Protein AF-A0A7W1RUR3-F1 (afdb_monomer)

Foldseek 3Di:
DFKAQAAPDDPVNQVVLLVLLQVVLVVPVVLVVFKDWDGWDQDNVRSIIGTDMDGPDQVSVVVSCVSSVGHGPDGDDDDDDDDD

Secondary structure (DSSP, 8-state):
-EEEE-TT--HHHHHHHH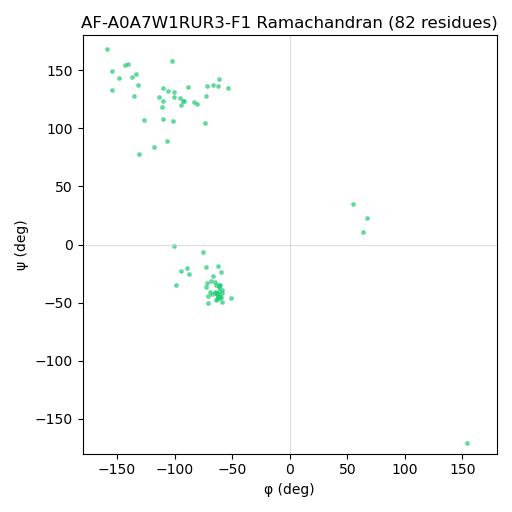HHHHHHHHHSTTHHHHEEEEEEEEEGGGTEEEEEEEESSHHHHHHHHHHTT---SEE---------

pLDDT: mean 88.52, std 9.55, range [59.16, 97.31]

Mean predicted aligned error: 3.96 Å

Radius of gyration: 12.41 Å; Cα contacts (8 Å, |Δi|>4): 138; chains: 1; bounding box: 35×35×26 Å

Sequence (84 aa):
MAECFWPGVTFPQVAAAGESVRQSARASSSEGRLARYIGSILIPTDEIALCLFEATSIEIASEVNQRAGIPSERILEVVRLDPR

Solvent-accessible surface area (backbone atoms only — not comparable to full-atom values): 4869 Å² total; per-residue (Å²): 54,34,41,15,80,40,78,89,66,46,72,68,56,55,53,49,44,54,49,45,35,47,50,55,24,58,76,37,70,70,47,40,75,39,32,42,72,74,51,72,50,77,40,76,94,77,23,33,35,41,40,37,52,52,47,83,44,71,66,53,45,47,52,51,37,57,75,44,68,52,70,57,85,44,76,44,92,80,83,88,82,78,88,129

Nearest PDB structures (foldseek):
  4oi3-assembly1_B  TM=8.515E-01  e=4.159E-04  Streptomyces coelicolor A3(2)
  8gkq-assembly1_A  TM=5.362E-01  e=6.996E-01  Aspergillus fumigatus Af293
  1x8d-assembly2_D  TM=4.753E-01  e=1.939E-01  Escherichia coli
  6fu9-assembly1_A  TM=3.620E-01  e=4.049E+00  Oryza sativa Japonica Group
  3dtz-assembly1_C  TM=3.144E-01  e=3.307E+00  Thermoplasma acidophilum

Structure (mmCIF, N/CA/C/O backbone):
data_AF-A0A7W1RUR3-F1
#
_entry.id   AF-A0A7W1RUR3-F1
#
loop_
_atom_site.group_PDB
_atom_site.id
_atom_site.type_symbol
_atom_site.label_atom_id
_atom_site.label_alt_id
_atom_site.label_comp_id
_atom_site.label_asym_id
_atom_site.label_entity_id
_atom_site.label_seq_id
_atom_site.pdbx_PDB_ins_code
_atom_site.Cartn_x
_atom_site.Cartn_y
_atom_site.Cartn_z
_atom_site.occupancy
_atom_site.B_iso_or_equiv
_atom_site.auth_seq_id
_atom_site.auth_comp_id
_atom_site.auth_asym_id
_atom_site.auth_atom_id
_atom_site.pdbx_PDB_model_num
ATOM 1 N N . MET A 1 1 ? -0.218 5.533 6.250 1.00 95.19 1 MET A N 1
ATOM 2 C CA . MET A 1 1 ? 0.558 4.975 5.122 1.00 95.19 1 MET A CA 1
ATOM 3 C C . MET A 1 1 ? 0.990 3.570 5.485 1.00 95.19 1 MET A C 1
ATOM 5 O O . MET A 1 1 ? 1.442 3.384 6.606 1.00 95.19 1 MET A O 1
ATOM 9 N N . ALA A 1 2 ? 0.838 2.613 4.575 1.00 95.88 2 ALA A N 1
ATOM 10 C CA . ALA A 1 2 ? 1.431 1.287 4.712 1.00 95.88 2 ALA A CA 1
ATOM 11 C C . ALA A 1 2 ? 2.766 1.254 3.964 1.00 95.88 2 ALA A C 1
ATOM 13 O O . ALA A 1 2 ? 2.820 1.621 2.789 1.00 95.88 2 ALA A O 1
ATOM 14 N N . GLU A 1 3 ? 3.827 0.853 4.653 1.00 97.31 3 GLU A N 1
ATOM 15 C CA . GLU A 1 3 ? 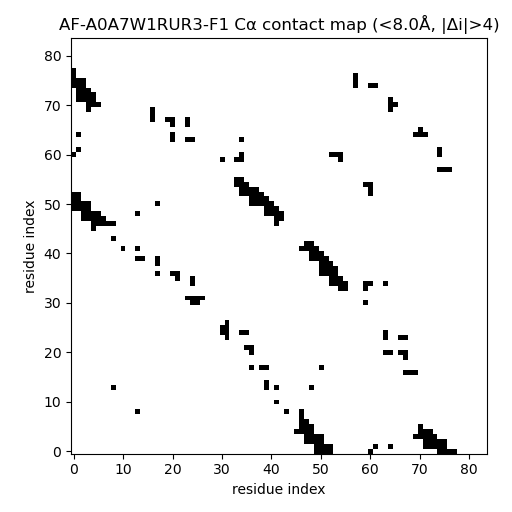5.127 0.556 4.052 1.00 97.31 3 GLU A CA 1
ATOM 16 C C . GLU A 1 3 ? 5.186 -0.949 3.786 1.00 97.31 3 GLU A C 1
ATOM 18 O O . GLU A 1 3 ? 5.006 -1.743 4.712 1.00 97.31 3 GLU A O 1
ATOM 23 N N . CYS A 1 4 ? 5.359 -1.307 2.514 1.00 96.25 4 CYS A N 1
ATOM 24 C CA . CYS A 1 4 ? 5.220 -2.671 2.019 1.00 96.25 4 CYS A CA 1
ATOM 25 C C . CYS A 1 4 ? 6.487 -3.064 1.254 1.00 96.25 4 CYS A C 1
ATOM 27 O O . CYS A 1 4 ? 6.698 -2.610 0.133 1.00 96.25 4 CYS A O 1
ATOM 29 N N . PHE A 1 5 ? 7.309 -3.922 1.825 1.00 96.00 5 PHE A N 1
ATOM 30 C CA . PHE A 1 5 ? 8.343 -4.687 1.167 1.00 96.00 5 PHE A CA 1
ATOM 31 C C . PHE A 1 5 ? 7.649 -5.779 0.362 1.00 96.00 5 PHE A C 1
ATOM 33 O O . PHE A 1 5 ? 7.112 -6.754 0.892 1.00 96.00 5 PHE A O 1
ATOM 40 N N . TRP A 1 6 ? 7.611 -5.572 -0.946 1.00 95.19 6 TRP A N 1
ATOM 41 C CA . TRP A 1 6 ? 6.845 -6.377 -1.876 1.00 95.19 6 TRP A CA 1
ATOM 42 C C . TRP A 1 6 ? 7.728 -6.806 -3.058 1.00 95.19 6 TRP A C 1
ATOM 44 O O . TRP A 1 6 ? 7.625 -6.247 -4.155 1.00 95.19 6 TRP A O 1
ATOM 54 N N . PRO A 1 7 ? 8.593 -7.819 -2.850 1.00 95.12 7 PRO A N 1
ATOM 55 C CA . PRO A 1 7 ? 9.511 -8.311 -3.870 1.00 95.12 7 PRO A CA 1
ATOM 56 C C . PRO A 1 7 ? 8.831 -8.693 -5.177 1.00 95.12 7 PRO A C 1
ATOM 58 O O . PRO A 1 7 ? 7.792 -9.359 -5.190 1.00 95.12 7 PRO A O 1
ATOM 61 N N . GLY A 1 8 ? 9.427 -8.258 -6.287 1.00 94.81 8 GLY A N 1
ATOM 62 C CA . GLY A 1 8 ? 8.916 -8.513 -7.635 1.00 94.81 8 GLY A CA 1
ATOM 63 C C . GLY A 1 8 ? 7.545 -7.900 -7.959 1.00 94.81 8 GLY A C 1
ATOM 64 O O . GLY A 1 8 ? 6.974 -8.241 -9.000 1.00 94.81 8 GLY A O 1
ATOM 65 N N . VAL A 1 9 ? 6.994 -7.013 -7.116 1.00 94.94 9 VAL A N 1
ATOM 66 C CA . VAL A 1 9 ? 5.713 -6.362 -7.412 1.00 94.94 9 VAL A CA 1
ATOM 67 C C . VAL A 1 9 ? 5.835 -5.439 -8.620 1.00 94.94 9 VAL A C 1
ATOM 69 O O . VAL A 1 9 ? 6.783 -4.671 -8.783 1.00 94.94 9 VAL A O 1
ATOM 72 N N . THR A 1 10 ? 4.833 -5.493 -9.485 1.00 94.62 10 THR A N 1
ATOM 73 C CA . THR A 1 10 ? 4.760 -4.677 -10.695 1.00 94.62 10 THR A CA 1
ATOM 74 C C . THR A 1 10 ? 3.804 -3.503 -10.513 1.00 94.62 10 THR A C 1
ATOM 76 O O . THR A 1 10 ? 2.870 -3.549 -9.710 1.00 94.62 10 THR A O 1
ATOM 79 N N . PHE A 1 11 ? 3.977 -2.452 -11.320 1.00 94.12 11 PHE A N 1
ATOM 80 C CA . PHE A 1 11 ? 3.055 -1.312 -11.335 1.00 94.12 11 PHE A CA 1
ATOM 81 C C . PHE A 1 11 ? 1.571 -1.725 -11.479 1.00 94.12 11 PHE A C 1
ATOM 83 O O . PHE A 1 11 ? 0.758 -1.248 -10.684 1.00 94.12 11 PHE A O 1
ATOM 90 N N . PRO A 1 12 ? 1.182 -2.639 -12.399 1.00 95.31 12 PRO A N 1
ATOM 91 C CA . PRO A 1 12 ? -0.205 -3.099 -12.496 1.00 95.31 12 PRO A CA 1
ATOM 92 C C . PRO A 1 12 ? -0.721 -3.790 -11.230 1.00 95.31 12 PRO A C 1
ATOM 94 O O . PRO A 1 12 ? -1.882 -3.604 -10.876 1.00 95.31 12 PRO A O 1
ATOM 97 N N . GLN A 1 13 ? 0.122 -4.553 -10.528 1.00 93.88 13 GLN A N 1
ATOM 98 C CA . GLN A 1 13 ? -0.265 -5.210 -9.275 1.00 93.88 13 GLN A CA 1
ATOM 99 C C . GLN A 1 13 ? -0.513 -4.188 -8.161 1.00 93.88 13 GLN A C 1
ATOM 101 O O . GLN A 1 13 ? -1.530 -4.278 -7.478 1.00 93.88 13 GLN A O 1
ATOM 106 N N . VAL A 1 14 ? 0.344 -3.169 -8.031 1.00 93.25 14 VAL A N 1
ATOM 107 C CA . VAL A 1 14 ? 0.131 -2.071 -7.069 1.00 93.25 14 VAL A CA 1
ATOM 108 C C . VAL A 1 14 ? -1.134 -1.275 -7.413 1.00 93.25 14 VAL A C 1
ATOM 110 O O . VAL A 1 14 ? -1.930 -0.948 -6.532 1.00 93.25 14 VAL A O 1
ATOM 113 N N . ALA A 1 15 ? -1.368 -0.995 -8.698 1.00 91.88 15 ALA A N 1
ATOM 114 C CA . ALA A 1 15 ? -2.573 -0.301 -9.147 1.00 91.88 15 ALA A CA 1
ATOM 115 C C . ALA A 1 15 ? -3.852 -1.105 -8.846 1.00 91.88 15 ALA A C 1
ATOM 117 O O . ALA A 1 15 ? -4.834 -0.538 -8.359 1.00 91.88 15 ALA A O 1
ATOM 118 N N . ALA A 1 16 ? -3.828 -2.420 -9.088 1.00 91.69 16 ALA A N 1
ATOM 119 C CA . ALA A 1 16 ? -4.932 -3.327 -8.787 1.00 91.69 16 ALA A CA 1
ATOM 120 C C . ALA A 1 16 ? -5.194 -3.439 -7.277 1.00 91.69 16 ALA A C 1
ATOM 122 O O . ALA A 1 16 ? -6.350 -3.401 -6.855 1.00 91.69 16 ALA A O 1
ATOM 123 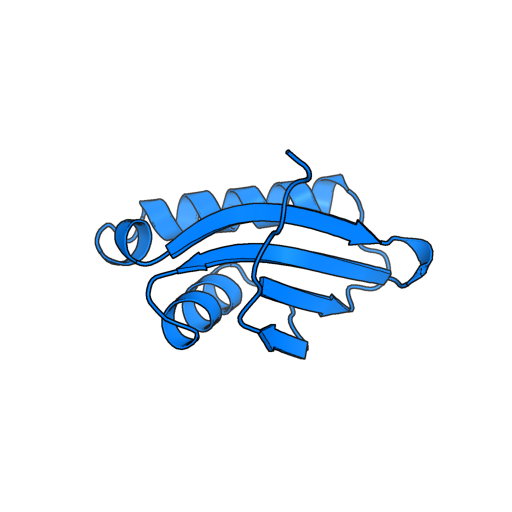N N . ALA A 1 17 ? -4.141 -3.499 -6.458 1.00 89.44 17 ALA A N 1
ATOM 124 C CA . ALA A 1 17 ? -4.261 -3.492 -5.003 1.00 89.44 17 ALA A CA 1
ATOM 125 C C . ALA A 1 17 ? -4.961 -2.217 -4.505 1.00 89.44 17 ALA A C 1
ATOM 127 O O . ALA A 1 17 ? -5.913 -2.288 -3.729 1.00 89.44 17 ALA A O 1
ATOM 128 N N . GLY A 1 18 ? -4.575 -1.051 -5.032 1.00 87.94 18 GLY A N 1
ATOM 129 C CA . GLY A 1 18 ? -5.238 0.214 -4.717 1.00 87.94 18 GLY A CA 1
ATOM 130 C C . GLY A 1 18 ? -6.718 0.262 -5.113 1.00 87.94 18 GLY A C 1
ATOM 131 O O . GLY A 1 18 ? -7.538 0.843 -4.402 1.00 87.94 18 GLY A O 1
ATOM 132 N N . GLU A 1 19 ? -7.088 -0.362 -6.231 1.00 87.81 19 GLU A N 1
ATOM 133 C CA . GLU A 1 19 ? -8.492 -0.492 -6.633 1.00 87.81 19 GLU A CA 1
ATOM 134 C C . GLU A 1 19 ? -9.272 -1.434 -5.700 1.00 87.81 19 GLU A C 1
ATOM 136 O O . GLU A 1 19 ? -10.378 -1.092 -5.284 1.00 87.81 19 GLU A O 1
ATOM 141 N N . SER A 1 20 ? -8.674 -2.555 -5.288 1.00 85.38 20 SER A N 1
ATOM 142 C CA . SER A 1 20 ? -9.262 -3.482 -4.308 1.00 85.38 20 SER A CA 1
ATOM 143 C C . SER A 1 20 ? -9.558 -2.795 -2.969 1.00 85.38 20 SER A C 1
ATOM 145 O O . SER A 1 20 ? -10.648 -2.949 -2.409 1.00 85.38 20 SER A O 1
ATOM 147 N N . VAL A 1 21 ? -8.640 -1.941 -2.495 1.00 83.38 21 VAL A N 1
ATOM 148 C CA . VAL A 1 21 ? -8.867 -1.107 -1.304 1.00 83.38 21 VAL A CA 1
ATOM 149 C C . VAL A 1 21 ? -10.079 -0.198 -1.502 1.00 83.38 21 VAL A C 1
ATOM 151 O O . VAL A 1 21 ? -10.958 -0.141 -0.641 1.00 83.38 21 VAL A O 1
ATOM 154 N N . ARG A 1 22 ? -10.150 0.520 -2.634 1.00 82.62 22 ARG A N 1
ATOM 155 C CA . ARG A 1 22 ? -11.271 1.429 -2.926 1.00 82.62 22 ARG A CA 1
ATOM 156 C C . ARG A 1 22 ? -12.609 0.696 -2.938 1.00 82.62 22 ARG A C 1
ATOM 158 O O . ARG A 1 22 ? -13.600 1.240 -2.454 1.00 82.62 22 ARG A O 1
ATOM 165 N N . GLN A 1 23 ? -12.649 -0.516 -3.481 1.00 81.81 23 GLN A N 1
ATOM 166 C CA . GLN A 1 23 ? -13.860 -1.334 -3.536 1.00 81.81 23 GLN A CA 1
ATOM 167 C C . GLN A 1 23 ? -14.259 -1.854 -2.153 1.00 81.81 23 GLN A C 1
ATOM 169 O O . GLN A 1 23 ? -15.422 -1.726 -1.771 1.00 81.81 23 GLN A O 1
ATOM 174 N N . SER A 1 24 ? -13.294 -2.339 -1.371 1.00 74.06 24 SER A N 1
ATOM 175 C CA . SER A 1 24 ? -13.513 -2.814 0.001 1.00 74.06 24 SER A CA 1
ATOM 176 C C . SER A 1 24 ? -14.041 -1.702 0.911 1.00 74.06 24 SER A C 1
ATOM 178 O O . SER A 1 24 ? -15.028 -1.891 1.621 1.00 74.06 24 SER A O 1
ATOM 180 N N . ALA A 1 25 ? -13.456 -0.505 0.816 1.00 71.12 25 ALA A N 1
ATOM 181 C CA . ALA A 1 25 ? -13.906 0.666 1.561 1.00 71.12 25 ALA A CA 1
ATOM 182 C C . ALA A 1 25 ? -15.329 1.105 1.157 1.00 71.12 25 ALA A C 1
ATOM 184 O O . ALA A 1 25 ? -16.105 1.536 2.000 1.00 71.12 25 ALA A O 1
ATOM 185 N N . ARG A 1 26 ? -15.721 0.968 -0.119 1.00 69.19 26 ARG A N 1
ATOM 186 C CA . ARG A 1 26 ? -17.091 1.283 -0.573 1.00 69.19 26 ARG A CA 1
ATOM 187 C C . ARG A 1 26 ? -18.132 0.264 -0.113 1.00 69.19 26 ARG A C 1
ATOM 189 O O . ARG A 1 26 ? -19.261 0.656 0.170 1.00 69.19 26 ARG A O 1
ATOM 196 N N . ALA A 1 27 ? -17.776 -1.020 -0.069 1.00 65.12 27 ALA A N 1
ATOM 197 C CA . ALA A 1 27 ? -18.686 -2.094 0.333 1.00 65.12 27 ALA A CA 1
ATOM 198 C C . ALA A 1 27 ? -19.089 -2.000 1.816 1.00 65.12 27 ALA A C 1
ATOM 200 O O . ALA A 1 27 ? -20.181 -2.419 2.194 1.00 65.12 27 ALA A O 1
ATOM 201 N N . SER A 1 28 ? -18.232 -1.399 2.641 1.00 61.09 28 SER A N 1
ATOM 202 C CA . SER A 1 28 ? -18.464 -1.153 4.059 1.00 61.09 28 SER A CA 1
ATOM 203 C C . SER A 1 28 ? -18.737 0.342 4.263 1.00 61.09 28 SER A C 1
ATOM 205 O O . SER A 1 28 ? -17.826 1.147 4.427 1.00 61.09 28 SER A O 1
ATOM 207 N N . SER A 1 29 ? -20.005 0.759 4.174 1.00 59.16 29 SER A N 1
ATOM 208 C CA . SER A 1 29 ? -20.393 2.185 4.137 1.00 59.16 29 SER A CA 1
ATOM 209 C C . SER A 1 29 ? -19.970 2.992 5.375 1.00 59.16 29 SER A C 1
ATOM 211 O O . SER A 1 29 ? -19.812 4.214 5.298 1.00 59.16 29 SER A O 1
ATOM 213 N N . SER A 1 30 ? -19.757 2.328 6.514 1.00 64.44 30 SER A N 1
ATOM 214 C CA . SER A 1 30 ? -19.142 2.929 7.698 1.00 64.44 30 SER A CA 1
ATOM 215 C C . SER A 1 30 ? -17.650 3.180 7.480 1.00 64.44 30 SER A C 1
ATOM 217 O O . SER A 1 30 ? -17.205 4.305 7.674 1.00 64.44 30 SER A O 1
ATOM 219 N N . GLU A 1 31 ? -16.896 2.182 7.025 1.00 61.34 31 GLU A N 1
ATOM 220 C CA . GLU A 1 31 ? -15.441 2.247 6.834 1.00 61.34 31 GLU A CA 1
ATOM 221 C C . GLU A 1 31 ? -15.016 3.105 5.652 1.00 61.34 31 GLU A C 1
ATOM 223 O O . GLU A 1 31 ? -14.012 3.796 5.756 1.00 61.34 31 GLU A O 1
ATOM 228 N N . GLY A 1 32 ? -15.797 3.166 4.573 1.00 62.69 32 GLY A N 1
ATOM 229 C CA . GLY A 1 32 ? -15.541 4.086 3.462 1.00 62.69 32 GLY A CA 1
ATOM 230 C C . GLY A 1 32 ? -15.605 5.562 3.853 1.00 62.69 32 GLY A C 1
ATOM 231 O O . GLY A 1 32 ? -15.069 6.408 3.140 1.00 62.69 32 GLY A O 1
ATOM 232 N N . ARG A 1 33 ? -16.233 5.884 4.995 1.00 69.94 33 ARG A N 1
ATOM 233 C CA . ARG A 1 33 ? -16.145 7.214 5.621 1.00 69.94 33 ARG A CA 1
ATOM 234 C C . ARG A 1 33 ? -14.982 7.345 6.603 1.00 69.94 33 ARG A C 1
ATOM 236 O O . ARG A 1 33 ? -14.618 8.469 6.928 1.00 69.94 33 ARG A O 1
ATOM 243 N N . LEU A 1 34 ? -14.451 6.234 7.108 1.00 82.50 34 LEU A N 1
ATOM 244 C CA . LEU A 1 34 ? -13.377 6.212 8.103 1.00 82.50 34 LEU A CA 1
ATOM 245 C C . LEU A 1 34 ? -11.992 6.072 7.461 1.00 82.50 34 LEU A C 1
ATOM 247 O O . LEU A 1 34 ? -11.014 6.472 8.083 1.00 82.50 34 LEU A O 1
ATOM 251 N N . ALA A 1 35 ? -11.903 5.543 6.237 1.00 86.38 35 ALA A N 1
ATOM 252 C CA . ALA A 1 35 ? -10.681 5.472 5.454 1.00 86.38 35 ALA A CA 1
ATOM 253 C C . ALA A 1 35 ? -10.914 5.565 3.940 1.00 86.38 35 ALA A C 1
ATOM 255 O O . ALA A 1 35 ? -11.855 5.005 3.376 1.00 86.38 35 ALA A O 1
ATOM 256 N N . ARG A 1 36 ? -9.985 6.241 3.266 1.00 87.25 36 ARG A N 1
ATOM 257 C CA . ARG A 1 36 ? -9.967 6.473 1.825 1.00 87.25 36 ARG A CA 1
ATOM 258 C C . ARG A 1 36 ? -8.569 6.233 1.277 1.00 87.25 36 ARG A C 1
ATOM 260 O O . ARG A 1 36 ? -7.600 6.831 1.733 1.00 87.25 36 ARG A O 1
ATOM 267 N N . TYR A 1 37 ? -8.469 5.400 0.248 1.00 89.69 37 TYR A N 1
ATOM 268 C CA . TYR A 1 37 ? -7.218 5.209 -0.480 1.00 89.69 37 TYR A CA 1
ATOM 269 C C . TYR A 1 37 ? -6.901 6.424 -1.356 1.00 89.69 37 TYR A C 1
ATOM 271 O O . TYR A 1 37 ? -7.734 6.852 -2.159 1.00 89.69 37 TYR A O 1
ATOM 279 N N . ILE A 1 38 ? -5.694 6.962 -1.207 1.00 92.00 38 ILE A N 1
ATOM 280 C CA . ILE A 1 38 ? -5.232 8.176 -1.891 1.00 92.00 38 ILE A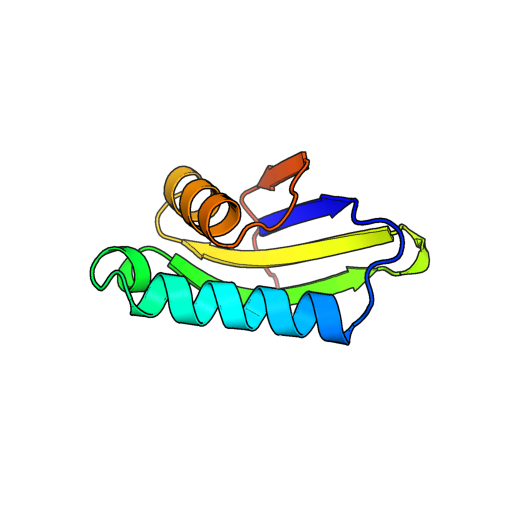 CA 1
ATOM 281 C C . ILE A 1 38 ? -4.376 7.829 -3.110 1.00 92.00 38 ILE A C 1
ATOM 283 O O . ILE A 1 38 ? -4.447 8.512 -4.129 1.00 92.00 38 ILE A O 1
ATOM 287 N N . GLY A 1 39 ? -3.598 6.751 -3.034 1.00 93.00 39 GLY A N 1
ATOM 288 C CA . GLY A 1 39 ? -2.680 6.327 -4.087 1.00 93.00 39 GLY A CA 1
ATOM 289 C C . GLY A 1 39 ? -1.519 5.519 -3.520 1.00 93.00 39 GLY A C 1
ATOM 290 O O . GLY A 1 39 ? -1.514 5.203 -2.333 1.00 93.00 39 GLY A O 1
ATOM 291 N N . SER A 1 40 ? -0.525 5.238 -4.360 1.00 94.75 40 SER A N 1
ATOM 292 C CA . SER A 1 40 ? 0.718 4.599 -3.928 1.00 94.75 40 SER A CA 1
ATOM 293 C C . SER A 1 40 ? 1.934 5.187 -4.617 1.00 94.75 40 SER A C 1
ATOM 295 O O . SER A 1 40 ? 1.843 5.695 -5.735 1.00 94.75 40 SER A O 1
ATOM 297 N N . ILE A 1 41 ? 3.077 5.053 -3.954 1.00 95.62 41 ILE A N 1
ATOM 298 C CA . ILE A 1 41 ? 4.403 5.264 -4.530 1.00 95.62 41 ILE A CA 1
ATOM 299 C C . ILE A 1 41 ? 5.065 3.891 -4.620 1.00 95.62 41 ILE A C 1
ATOM 301 O O . ILE A 1 41 ? 5.172 3.200 -3.613 1.00 95.62 41 ILE A O 1
ATOM 305 N N . LEU A 1 42 ? 5.488 3.486 -5.816 1.00 96.69 42 LEU A N 1
ATOM 306 C CA . LEU A 1 42 ? 6.281 2.275 -6.019 1.00 96.69 42 LEU A CA 1
ATOM 307 C C . LEU A 1 42 ? 7.750 2.674 -6.176 1.00 96.69 42 LEU A C 1
ATOM 309 O O . LEU A 1 42 ? 8.065 3.554 -6.976 1.00 96.69 42 LEU A O 1
ATOM 313 N N . ILE A 1 43 ? 8.625 2.005 -5.433 1.00 96.75 43 ILE A N 1
ATOM 314 C CA . ILE A 1 43 ? 10.079 2.156 -5.448 1.00 96.75 43 ILE A CA 1
ATOM 315 C C . ILE A 1 43 ? 10.657 0.802 -5.896 1.00 96.75 43 ILE A C 1
ATOM 317 O O . ILE A 1 43 ? 10.996 -0.027 -5.052 1.00 96.75 43 ILE A O 1
ATOM 321 N N . PRO A 1 44 ? 10.737 0.525 -7.215 1.00 95.19 44 PRO A N 1
ATOM 322 C CA . PRO A 1 44 ? 11.109 -0.802 -7.711 1.00 95.19 44 PRO A CA 1
ATOM 323 C C . PRO A 1 44 ? 12.504 -1.252 -7.271 1.00 95.19 44 PRO A C 1
ATOM 325 O O . PRO A 1 44 ? 12.704 -2.430 -7.014 1.00 95.19 44 PRO A O 1
ATOM 328 N N . THR A 1 45 ? 13.454 -0.316 -7.174 1.00 95.81 45 THR A N 1
ATOM 329 C CA . THR A 1 45 ? 14.846 -0.596 -6.783 1.00 95.81 45 THR A CA 1
ATOM 330 C C . THR A 1 45 ? 14.959 -1.174 -5.376 1.00 95.81 45 THR A C 1
ATOM 332 O O . THR A 1 45 ? 15.812 -2.024 -5.144 1.00 95.81 45 THR A O 1
ATOM 335 N N . ASP A 1 46 ? 14.084 -0.737 -4.470 1.00 96.69 46 ASP A N 1
ATOM 336 C CA . ASP A 1 46 ? 14.094 -1.148 -3.063 1.00 96.69 46 ASP A CA 1
ATOM 337 C C . ASP A 1 46 ? 13.041 -2.229 -2.787 1.00 96.69 46 ASP A C 1
ATOM 339 O O . ASP A 1 46 ? 12.898 -2.685 -1.657 1.00 96.69 46 ASP A O 1
ATOM 343 N N . GLU A 1 47 ? 12.278 -2.614 -3.816 1.00 96.19 47 GLU A N 1
ATOM 344 C CA . GLU A 1 47 ? 11.123 -3.504 -3.709 1.00 96.19 47 GLU A CA 1
ATOM 345 C C . GLU A 1 47 ? 10.085 -3.007 -2.690 1.00 96.19 47 GLU A C 1
ATOM 347 O O . GLU A 1 47 ? 9.432 -3.794 -2.010 1.00 96.19 47 GLU A O 1
ATOM 352 N N . ILE A 1 48 ? 9.914 -1.685 -2.588 1.00 96.56 48 ILE A N 1
ATOM 353 C CA . ILE A 1 48 ? 8.988 -1.054 -1.643 1.00 96.56 48 ILE A CA 1
ATOM 354 C C . ILE A 1 48 ? 7.797 -0.440 -2.379 1.00 96.56 48 ILE A C 1
ATOM 356 O O . ILE A 1 48 ? 7.951 0.306 -3.345 1.00 96.56 48 ILE A O 1
ATOM 360 N N . ALA A 1 49 ? 6.593 -0.678 -1.865 1.00 96.75 49 ALA A N 1
ATOM 361 C C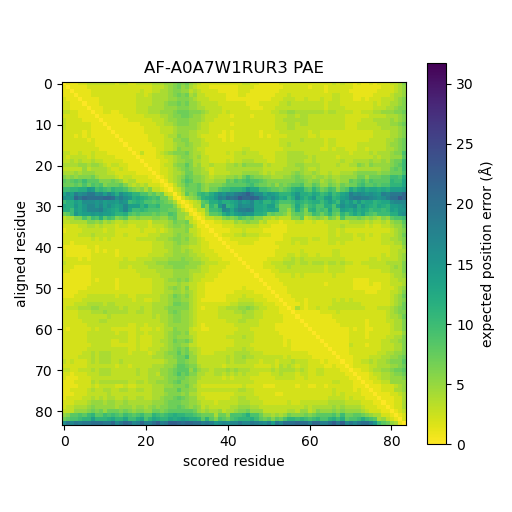A . ALA A 1 49 ? 5.392 0.081 -2.175 1.00 96.75 49 ALA A CA 1
ATOM 362 C C . ALA A 1 49 ? 4.911 0.839 -0.928 1.00 96.75 49 ALA A C 1
ATOM 364 O O . ALA A 1 49 ? 4.698 0.263 0.138 1.00 96.75 49 ALA A O 1
ATOM 365 N N . LEU A 1 50 ? 4.705 2.146 -1.068 1.00 96.31 50 LEU A N 1
ATOM 366 C CA . LEU A 1 50 ? 4.113 3.000 -0.044 1.00 96.31 50 LEU A CA 1
ATOM 367 C C . LEU A 1 50 ? 2.652 3.248 -0.402 1.00 96.31 50 LEU A C 1
ATOM 369 O O . LEU A 1 50 ? 2.369 4.009 -1.328 1.00 96.31 50 LEU A O 1
ATOM 373 N N . CYS A 1 51 ? 1.726 2.621 0.322 1.00 94.81 51 CYS A N 1
ATOM 374 C CA . CYS A 1 51 ? 0.291 2.784 0.100 1.00 94.81 51 CYS A CA 1
ATOM 375 C C . CYS A 1 51 ? -0.269 3.892 0.999 1.00 94.81 51 CYS A C 1
ATOM 377 O O . CYS A 1 51 ? -0.127 3.875 2.227 1.00 94.81 51 CYS A O 1
ATOM 379 N N . LEU A 1 52 ? -0.899 4.890 0.386 1.00 93.75 52 LEU A N 1
ATOM 380 C CA . LEU A 1 52 ? -1.379 6.097 1.049 1.00 93.75 52 LEU A CA 1
ATOM 381 C C . LEU A 1 52 ? -2.879 5.986 1.306 1.00 93.75 52 LEU A C 1
ATOM 383 O O . LEU A 1 52 ? -3.678 5.774 0.392 1.00 93.75 52 LEU A O 1
ATOM 387 N N . PHE A 1 53 ? -3.253 6.207 2.560 1.00 91.75 53 PHE A N 1
ATOM 388 C CA . PHE A 1 53 ? -4.630 6.206 3.026 1.00 91.75 53 PHE A CA 1
ATOM 389 C C . PHE A 1 53 ? -4.840 7.463 3.864 1.00 91.75 53 PHE A C 1
ATOM 391 O O . PHE A 1 53 ? -3.984 7.808 4.679 1.00 91.75 53 PHE A O 1
ATOM 398 N N . GLU A 1 54 ? -5.971 8.122 3.672 1.00 91.38 54 GLU A N 1
ATOM 399 C CA . GLU A 1 54 ? -6.519 9.071 4.631 1.00 91.38 54 GLU A CA 1
ATOM 400 C C . GLU A 1 54 ? -7.458 8.282 5.533 1.00 91.38 54 GLU A C 1
ATOM 402 O O . GLU A 1 54 ? -8.351 7.614 5.022 1.00 91.38 54 GLU A O 1
ATOM 407 N N . ALA A 1 55 ? -7.236 8.303 6.843 1.00 91.00 55 ALA A N 1
ATOM 408 C CA . ALA A 1 55 ? -8.041 7.550 7.793 1.00 91.00 55 ALA A CA 1
ATOM 409 C C . ALA A 1 55 ? -8.236 8.339 9.088 1.00 91.00 55 ALA A C 1
ATOM 411 O O . ALA A 1 55 ? -7.406 9.176 9.436 1.00 91.00 55 ALA A O 1
ATOM 412 N N . THR A 1 56 ? -9.316 8.055 9.815 1.00 91.38 56 THR A N 1
ATOM 413 C CA . THR A 1 56 ? -9.603 8.700 11.107 1.00 91.38 56 THR A CA 1
ATOM 414 C C . THR A 1 56 ? -8.688 8.222 12.233 1.00 91.38 56 THR A C 1
ATOM 416 O O . THR A 1 56 ? -8.595 8.892 13.257 1.00 91.38 56 THR A O 1
ATOM 419 N N . SER A 1 57 ? -8.043 7.063 12.069 1.00 91.62 57 SER A N 1
ATOM 420 C CA . SER A 1 57 ? -7.028 6.545 12.987 1.00 91.62 57 SER A CA 1
ATOM 421 C C . SER A 1 57 ? -6.122 5.513 12.303 1.00 91.62 57 SER A C 1
ATOM 423 O O . SER A 1 57 ? -6.408 5.040 11.196 1.00 91.62 57 SER A O 1
ATOM 425 N N . ILE A 1 58 ? -5.024 5.152 12.971 1.00 92.25 58 ILE A N 1
ATOM 426 C CA . ILE A 1 58 ? -4.070 4.153 12.479 1.00 92.25 58 ILE A CA 1
ATOM 427 C C . ILE A 1 58 ? -4.668 2.738 12.473 1.00 92.25 58 ILE A C 1
ATOM 429 O O . ILE A 1 58 ? -4.367 1.950 11.578 1.00 92.25 58 IL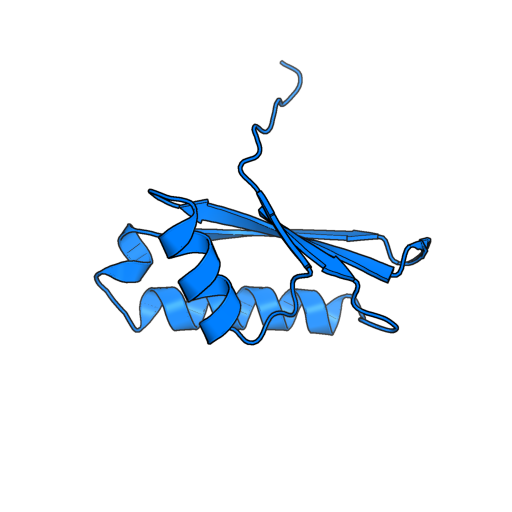E A O 1
ATOM 433 N N . GLU A 1 59 ? -5.569 2.440 13.411 1.00 92.06 59 GLU A N 1
ATOM 434 C CA . GLU A 1 59 ? -6.287 1.167 13.511 1.00 92.06 59 GLU A CA 1
ATOM 435 C C . GLU A 1 59 ? -7.174 0.955 12.286 1.00 92.06 59 GLU A C 1
ATOM 437 O O . GLU A 1 59 ? -7.096 -0.089 11.644 1.00 92.06 59 GLU A O 1
ATOM 442 N N . ILE A 1 60 ? -7.935 1.980 11.888 1.00 90.19 60 ILE A N 1
ATOM 443 C CA . ILE A 1 60 ? -8.769 1.914 10.684 1.00 90.19 60 ILE A CA 1
ATOM 444 C C . ILE A 1 60 ? -7.905 1.715 9.432 1.00 90.19 60 ILE A C 1
ATOM 446 O O . ILE A 1 60 ? -8.244 0.904 8.568 1.00 90.19 60 ILE A O 1
ATOM 450 N N . ALA A 1 61 ? -6.776 2.425 9.321 1.00 90.75 61 ALA A N 1
ATOM 451 C CA . ALA A 1 61 ? -5.856 2.233 8.200 1.00 90.75 61 ALA A CA 1
ATOM 452 C C . ALA A 1 61 ? -5.296 0.798 8.158 1.00 90.75 61 ALA A C 1
ATOM 454 O O . ALA A 1 61 ? -5.196 0.214 7.079 1.00 90.75 61 ALA A O 1
ATOM 455 N N . SER A 1 62 ? -4.976 0.223 9.321 1.00 90.75 62 SER A N 1
ATOM 456 C CA . SER A 1 62 ? -4.499 -1.157 9.456 1.00 90.75 62 SER A CA 1
ATOM 457 C C . SER A 1 62 ? -5.557 -2.177 9.031 1.00 90.75 62 SER A C 1
ATOM 459 O O . SER A 1 62 ? -5.274 -3.054 8.214 1.00 90.75 62 SER A O 1
ATOM 461 N N . GLU A 1 63 ? -6.798 -2.026 9.502 1.00 89.44 63 GLU A N 1
ATOM 462 C CA . GLU A 1 63 ? -7.904 -2.913 9.131 1.00 89.44 63 GLU A CA 1
ATOM 463 C C . GLU A 1 63 ? -8.176 -2.896 7.625 1.00 89.44 63 GLU A C 1
ATOM 465 O O . GLU A 1 63 ? -8.317 -3.950 7.004 1.00 89.44 63 GLU A O 1
ATOM 470 N N . VAL A 1 64 ? -8.224 -1.708 7.017 1.00 87.38 64 VAL A N 1
ATOM 471 C CA . VAL A 1 64 ? -8.449 -1.573 5.572 1.00 87.38 64 VAL A CA 1
ATOM 472 C C . VAL A 1 64 ? -7.299 -2.185 4.772 1.00 87.38 64 VAL A C 1
ATOM 474 O O . VAL A 1 64 ? -7.550 -2.887 3.792 1.00 87.38 64 VAL A O 1
ATOM 477 N N . ASN A 1 65 ? -6.051 -1.972 5.198 1.00 89.50 65 ASN A N 1
ATOM 478 C CA . ASN A 1 65 ? -4.882 -2.570 4.556 1.00 89.50 65 ASN A CA 1
ATOM 479 C C . ASN A 1 65 ? -4.916 -4.109 4.628 1.00 89.50 65 ASN A C 1
ATOM 481 O O . ASN A 1 65 ? -4.735 -4.781 3.610 1.00 89.50 65 ASN A O 1
ATOM 485 N N . GLN A 1 66 ? -5.236 -4.663 5.804 1.00 89.12 66 GLN A N 1
ATOM 486 C CA . GLN A 1 66 ? -5.344 -6.107 6.022 1.00 89.12 66 GLN A CA 1
ATOM 487 C C . GLN A 1 66 ? -6.453 -6.736 5.171 1.00 89.12 66 GLN A C 1
ATOM 489 O O . GLN A 1 66 ? -6.231 -7.763 4.530 1.00 89.12 66 GLN A O 1
ATOM 494 N N . ARG A 1 67 ? -7.639 -6.117 5.117 1.00 85.00 67 ARG A N 1
ATOM 495 C CA . ARG A 1 67 ? -8.767 -6.616 4.309 1.00 85.00 67 ARG A CA 1
ATOM 496 C C . ARG A 1 67 ? -8.483 -6.578 2.813 1.00 85.00 67 ARG A C 1
ATOM 498 O O . ARG A 1 67 ? -8.955 -7.445 2.086 1.00 85.00 67 ARG A O 1
ATOM 505 N N . ALA A 1 68 ? -7.699 -5.602 2.362 1.00 83.75 68 ALA A N 1
ATOM 506 C CA . ALA A 1 68 ? -7.267 -5.512 0.975 1.00 83.75 68 ALA A CA 1
ATOM 507 C C . ALA A 1 68 ? -6.169 -6.526 0.604 1.00 83.75 68 ALA A C 1
ATOM 509 O O . ALA A 1 68 ? -5.812 -6.620 -0.570 1.00 83.75 68 ALA A O 1
ATOM 510 N N . GLY A 1 69 ? -5.633 -7.274 1.578 1.00 87.38 69 GLY A N 1
ATOM 511 C CA . GLY A 1 69 ? -4.565 -8.248 1.355 1.00 87.38 69 GLY A CA 1
ATOM 512 C C . GLY A 1 69 ? -3.234 -7.609 0.959 1.00 87.38 69 GLY A C 1
ATOM 513 O O . GLY A 1 69 ? -2.413 -8.264 0.319 1.00 87.38 69 GLY A O 1
ATOM 514 N N . ILE A 1 70 ? -3.027 -6.333 1.298 1.00 88.69 70 ILE A N 1
ATOM 515 C CA . ILE A 1 70 ? -1.77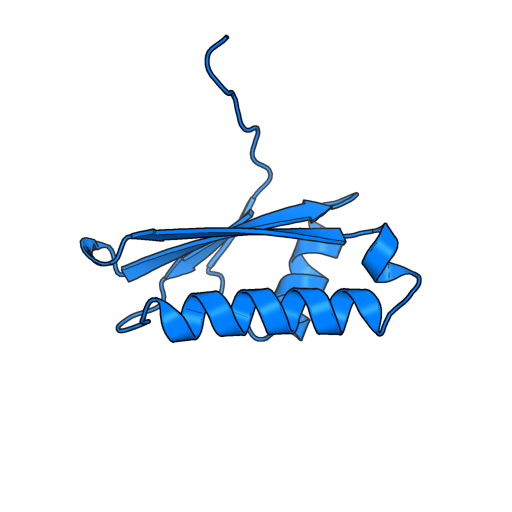3 -5.633 1.023 1.00 88.69 70 ILE A CA 1
ATOM 516 C C . ILE A 1 70 ? -0.768 -6.024 2.116 1.00 88.69 70 ILE A C 1
ATOM 518 O O . ILE A 1 70 ? -1.050 -5.789 3.295 1.00 88.69 70 ILE A O 1
ATOM 522 N N . PRO A 1 71 ? 0.389 -6.621 1.770 1.00 90.44 71 PRO A N 1
ATOM 523 C CA . PRO A 1 71 ? 1.437 -6.880 2.753 1.00 90.44 71 PRO A CA 1
ATOM 524 C C . PRO A 1 71 ? 1.924 -5.549 3.328 1.00 90.44 71 PRO A C 1
ATOM 526 O O . PRO A 1 71 ? 1.995 -4.564 2.605 1.00 90.44 71 PRO A O 1
ATOM 529 N N . SER A 1 72 ? 2.230 -5.490 4.619 1.00 94.50 72 SER A N 1
ATOM 530 C CA . SER A 1 72 ? 2.793 -4.280 5.217 1.00 94.50 72 SER A CA 1
ATOM 531 C C . SER A 1 72 ? 3.600 -4.615 6.455 1.00 94.50 72 SER A C 1
ATOM 533 O O . SER A 1 72 ? 3.091 -5.280 7.361 1.00 94.50 72 SER A O 1
ATOM 535 N N . GLU A 1 73 ? 4.799 -4.060 6.552 1.00 95.38 73 GLU A N 1
ATOM 536 C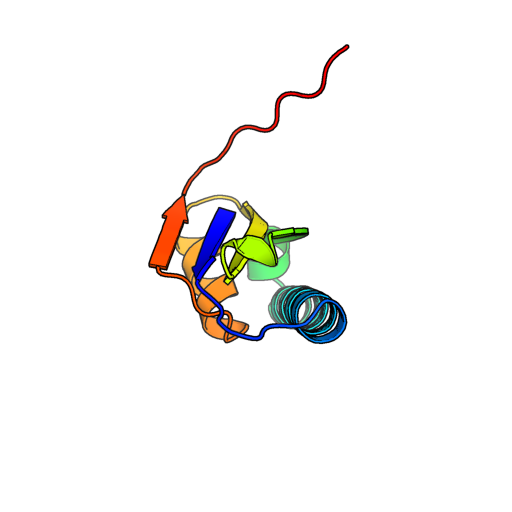 CA . GLU A 1 73 ? 5.684 -4.296 7.695 1.00 95.38 73 GLU A CA 1
ATOM 537 C C . GLU A 1 73 ? 5.374 -3.296 8.796 1.00 95.38 73 GLU A C 1
ATOM 539 O O . GLU A 1 73 ? 5.606 -3.553 9.977 1.00 95.38 73 GLU A O 1
ATOM 544 N N . ARG A 1 74 ? 4.822 -2.145 8.404 1.00 95.25 74 ARG A N 1
ATOM 545 C CA . ARG A 1 74 ? 4.316 -1.135 9.320 1.00 95.25 74 ARG A CA 1
ATOM 546 C C . ARG A 1 74 ? 3.239 -0.277 8.674 1.00 95.25 74 ARG A C 1
ATOM 548 O O . ARG A 1 74 ? 3.275 0.029 7.481 1.00 95.25 74 ARG A O 1
ATOM 555 N N . ILE A 1 75 ? 2.325 0.181 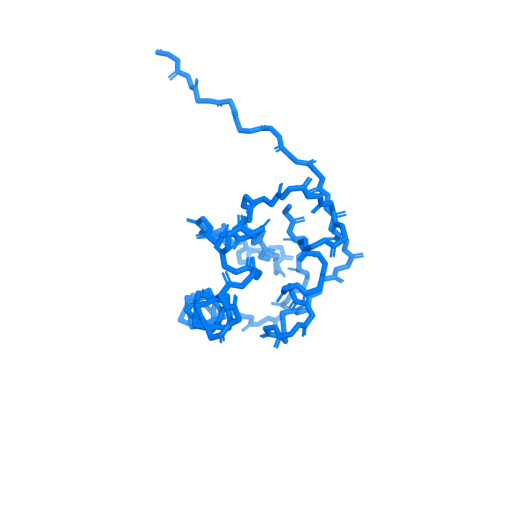9.522 1.00 95.44 75 ILE A N 1
ATOM 556 C CA . ILE A 1 75 ? 1.424 1.292 9.237 1.00 95.44 75 ILE A CA 1
ATOM 557 C C . ILE A 1 75 ? 1.934 2.489 10.038 1.00 95.44 75 ILE A C 1
ATOM 559 O O . ILE A 1 75 ? 2.233 2.354 11.221 1.00 95.44 75 ILE A O 1
ATOM 563 N N . LEU A 1 76 ? 2.058 3.647 9.396 1.00 95.81 76 LEU A N 1
ATOM 564 C CA . LEU A 1 76 ? 2.560 4.880 10.002 1.00 95.81 76 LEU A CA 1
ATOM 565 C C . LEU A 1 76 ? 1.660 6.067 9.656 1.00 95.81 76 LEU A C 1
ATOM 567 O O . LEU A 1 76 ? 1.118 6.148 8.547 1.00 95.81 76 LEU A O 1
ATOM 571 N N . GLU A 1 77 ? 1.543 7.020 10.577 1.00 95.62 77 GLU A N 1
ATOM 572 C CA . GLU A 1 77 ? 1.032 8.352 10.260 1.00 95.62 77 GLU A CA 1
ATOM 573 C C . GLU A 1 77 ? 2.076 9.117 9.440 1.00 95.62 77 GLU A C 1
ATOM 575 O O . GLU A 1 77 ? 3.272 9.068 9.731 1.00 95.62 77 GLU A O 1
ATOM 580 N N . VAL A 1 78 ? 1.629 9.806 8.391 1.00 94.50 78 VAL A N 1
ATOM 581 C CA . VAL A 1 78 ? 2.498 10.626 7.543 1.00 94.50 78 VAL A CA 1
ATOM 582 C C . VAL A 1 78 ? 1.821 11.949 7.236 1.00 94.50 78 VAL A C 1
ATOM 584 O O . VAL A 1 78 ? 0.613 12.001 7.008 1.00 94.50 78 VAL A O 1
ATOM 587 N N . VAL A 1 79 ? 2.620 13.011 7.171 1.00 92.50 79 VAL A N 1
ATOM 588 C CA . VAL A 1 79 ? 2.168 14.343 6.767 1.00 92.50 79 VAL A CA 1
ATOM 589 C C . VAL A 1 79 ? 2.785 14.661 5.412 1.00 92.50 79 VAL A C 1
ATOM 591 O O . VAL A 1 79 ? 4.006 14.716 5.275 1.00 92.50 79 VAL A O 1
ATOM 594 N N . ARG A 1 80 ? 1.940 14.865 4.397 1.00 88.31 80 ARG A N 1
ATOM 595 C CA . ARG A 1 80 ? 2.382 15.327 3.078 1.00 88.31 80 ARG A CA 1
ATOM 596 C C . ARG A 1 80 ? 2.519 16.848 3.100 1.00 88.31 80 ARG A C 1
ATOM 598 O O . ARG A 1 80 ? 1.554 17.549 3.388 1.00 88.31 80 ARG A O 1
ATOM 605 N N . LEU A 1 81 ? 3.710 17.340 2.775 1.00 91.12 81 LEU A N 1
ATOM 606 C CA . LEU A 1 81 ? 4.000 18.762 2.616 1.00 91.12 81 LEU A CA 1
ATOM 607 C C . LEU A 1 81 ? 4.237 19.039 1.129 1.00 91.12 81 LEU A C 1
ATOM 609 O O . LEU A 1 81 ? 5.259 18.626 0.586 1.00 91.12 81 LEU A O 1
ATOM 613 N N . ASP A 1 82 ? 3.295 19.706 0.464 1.00 87.75 82 ASP A N 1
ATOM 614 C CA . ASP A 1 82 ? 3.481 20.156 -0.918 1.00 87.75 82 ASP A CA 1
ATOM 615 C C . ASP A 1 82 ? 4.144 21.553 -0.926 1.00 87.75 82 ASP A C 1
ATOM 617 O O . ASP A 1 82 ? 3.753 22.414 -0.125 1.00 87.75 82 ASP A O 1
ATOM 621 N N . PRO A 1 83 ? 5.159 21.805 -1.780 1.00 83.94 83 PRO A N 1
ATOM 622 C CA . PRO A 1 83 ? 5.737 23.139 -1.926 1.00 83.94 83 PRO A CA 1
ATOM 623 C C . PRO A 1 83 ? 4.670 24.116 -2.444 1.00 83.94 83 PRO A C 1
ATOM 625 O O . PRO A 1 83 ? 3.881 23.763 -3.321 1.00 83.94 83 PRO A O 1
ATOM 628 N N . ARG A 1 84 ? 4.627 25.319 -1.856 1.00 72.69 84 ARG A N 1
ATOM 629 C CA . ARG A 1 84 ? 3.689 26.389 -2.233 1.00 72.69 84 ARG A CA 1
ATOM 630 C C . ARG A 1 84 ? 4.052 27.035 -3.562 1.00 72.69 84 ARG A C 1
ATOM 632 O O . ARG A 1 84 ? 5.268 27.191 -3.810 1.00 72.69 84 ARG A O 1
#